Protein AF-A0A2E7HGV0-F1 (afdb_monomer)

Secondary structure (DSSP, 8-state):
--S--EEEE-TT-S-TTTHHHHHHT---TTEEEE-SSSSHHHHHHHHHHH---EEE-TT--SHHHHHHHHTS-SSEEE---PPPPP-PPPPPPP--

Radius of gyration: 17.97 Å; Cα contacts (8 Å, |Δi|>4): 127; chains: 1; bounding box: 31×27×67 Å

Mean predicted aligned error: 7.78 Å

pLDDT: mean 86.77, std 14.72, range [46.69, 98.06]

Foldseek 3Di:
DDPAADEDEQCAVAFLVCLLVVVVVDPDPRYAYENVHQALVSQVSSQVVNLGQYEYEPNPDDPVSVVVVVVDPTNYHYDDDDDPPDPDPDPPDDDD

Solvent-accessible surface area (backbone atoms only — not comparable to full-atom values): 5973 Å² total; per-residue (Å²): 130,81,95,61,77,41,80,47,73,43,84,24,71,37,50,69,83,51,40,59,61,60,59,69,70,56,95,54,95,41,60,36,38,27,26,51,24,66,39,61,70,45,39,49,52,43,25,69,76,64,66,42,53,34,29,43,39,90,56,57,84,47,72,68,51,50,51,54,58,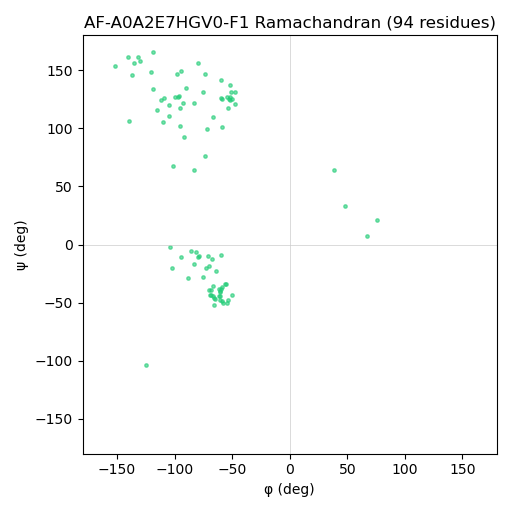73,69,48,99,60,59,64,47,75,60,84,78,79,76,74,75,75,78,67,77,74,78,76,79,75,88,125

Structure (mmCIF, N/CA/C/O backbone):
data_AF-A0A2E7HGV0-F1
#
_entry.id   AF-A0A2E7HGV0-F1
#
loop_
_atom_site.group_PDB
_atom_site.id
_atom_site.type_symbol
_atom_site.label_atom_id
_atom_site.label_alt_id
_atom_site.label_comp_id
_atom_site.label_asym_id
_atom_site.label_entity_id
_atom_site.label_seq_id
_atom_site.pdbx_PDB_ins_code
_atom_site.Cartn_x
_atom_site.Cartn_y
_atom_site.Cartn_z
_atom_site.occupancy
_atom_site.B_iso_or_equiv
_atom_site.auth_seq_id
_atom_site.auth_comp_id
_atom_site.auth_asym_id
_atom_site.auth_atom_id
_atom_site.pdbx_PDB_model_num
ATOM 1 N N . MET A 1 1 ? -15.004 -15.756 11.559 1.00 55.56 1 MET A N 1
ATOM 2 C CA . MET A 1 1 ? -14.253 -14.979 10.551 1.00 55.56 1 MET A CA 1
ATOM 3 C C . MET A 1 1 ? -15.259 -14.168 9.759 1.00 55.56 1 MET A C 1
ATOM 5 O O . MET A 1 1 ? -16.304 -14.732 9.445 1.00 55.56 1 MET A O 1
ATOM 9 N N . PRO A 1 2 ? -15.022 -12.876 9.500 1.00 62.88 2 PRO A N 1
ATOM 10 C CA . PRO A 1 2 ? -15.914 -12.104 8.646 1.00 62.88 2 PRO A CA 1
ATOM 11 C C . PRO A 1 2 ? -15.987 -12.730 7.245 1.00 62.88 2 PRO A C 1
ATOM 13 O O . PRO A 1 2 ? -14.994 -13.239 6.735 1.00 62.88 2 PRO A O 1
ATOM 16 N N . HIS A 1 3 ? -17.177 -12.718 6.642 1.00 80.38 3 HIS A N 1
ATOM 17 C CA . HIS A 1 3 ? -17.432 -13.380 5.357 1.00 80.38 3 HIS A CA 1
ATOM 18 C C . HIS A 1 3 ? -16.957 -12.573 4.136 1.00 80.38 3 HIS A C 1
ATOM 20 O O . HIS A 1 3 ? -16.919 -13.124 3.042 1.00 80.38 3 HIS A O 1
ATOM 26 N N . HIS A 1 4 ? -16.581 -11.299 4.313 1.00 89.31 4 HIS A N 1
ATOM 27 C CA . HIS A 1 4 ? -16.123 -10.404 3.244 1.00 89.31 4 HIS A CA 1
ATOM 28 C C . HIS A 1 4 ? -14.900 -9.592 3.693 1.00 89.31 4 HIS A C 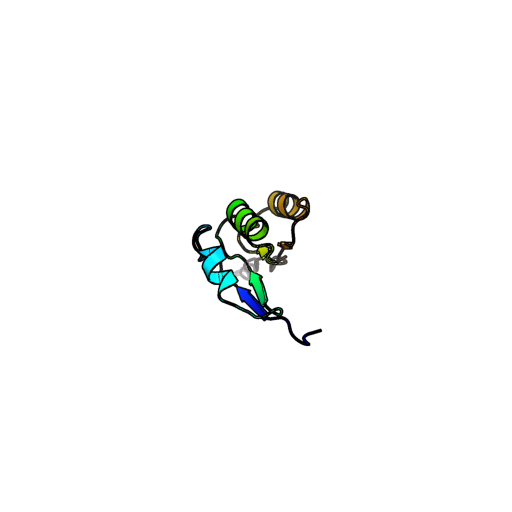1
ATOM 30 O O . HIS A 1 4 ? -14.827 -9.194 4.857 1.00 89.31 4 HIS A O 1
ATOM 36 N N . LEU A 1 5 ? -13.995 -9.317 2.750 1.00 91.44 5 LEU A N 1
ATOM 37 C CA . LEU A 1 5 ? -12.897 -8.354 2.875 1.00 91.44 5 LEU A CA 1
ATOM 38 C C . LEU A 1 5 ? -13.297 -7.030 2.214 1.00 91.44 5 LEU A C 1
ATOM 40 O O . LEU A 1 5 ? -14.027 -7.033 1.222 1.00 91.44 5 LEU A O 1
ATOM 44 N N . LEU A 1 6 ? -12.824 -5.913 2.764 1.00 93.44 6 LEU A N 1
ATOM 45 C CA . LEU A 1 6 ? -13.050 -4.567 2.241 1.00 93.44 6 LEU A CA 1
ATOM 46 C C . LEU A 1 6 ? -11.712 -3.978 1.796 1.00 93.44 6 LEU A C 1
ATOM 48 O O . LEU A 1 6 ? -10.829 -3.763 2.617 1.00 93.44 6 LEU A O 1
ATOM 52 N N . LEU A 1 7 ? -11.567 -3.721 0.502 1.00 95.06 7 LEU A N 1
ATOM 53 C CA . LEU A 1 7 ? -10.378 -3.092 -0.063 1.00 95.06 7 LEU A CA 1
ATOM 54 C C . LEU A 1 7 ? -10.580 -1.578 -0.131 1.00 95.06 7 LEU A C 1
ATOM 56 O O . LEU A 1 7 ? -11.530 -1.118 -0.768 1.00 95.06 7 LEU A O 1
ATOM 60 N N . LEU A 1 8 ? -9.700 -0.818 0.519 1.00 96.50 8 LEU A N 1
ATOM 61 C CA . LEU A 1 8 ? -9.645 0.639 0.411 1.00 96.50 8 LEU A CA 1
ATOM 62 C C . LEU A 1 8 ? -8.378 1.029 -0.353 1.00 96.50 8 LEU A C 1
ATOM 64 O O . LEU A 1 8 ? -7.279 0.965 0.195 1.00 96.50 8 LEU A O 1
ATOM 68 N N . ASP A 1 9 ? -8.558 1.436 -1.606 1.00 97.25 9 ASP A N 1
ATOM 69 C CA . ASP A 1 9 ? -7.488 1.880 -2.501 1.00 97.25 9 ASP A CA 1
ATOM 70 C C . ASP A 1 9 ? -7.345 3.410 -2.465 1.00 97.25 9 ASP A C 1
ATOM 72 O O . ASP A 1 9 ? -8.267 4.156 -2.812 1.00 97.25 9 ASP A O 1
ATOM 76 N N . PHE A 1 10 ? -6.177 3.875 -2.026 1.00 97.56 10 PHE A N 1
ATOM 77 C CA . PHE A 1 10 ? -5.843 5.292 -1.893 1.00 97.56 10 PHE A CA 1
ATOM 78 C C . PHE A 1 10 ? -5.116 5.862 -3.104 1.00 97.56 10 PHE A C 1
ATOM 80 O O . PHE A 1 10 ? -4.958 7.080 -3.193 1.00 97.56 10 PHE A O 1
ATOM 87 N N . ASN A 1 11 ? -4.662 5.024 -4.030 1.00 97.06 11 ASN A N 1
ATOM 88 C CA . ASN A 1 11 ? -3.883 5.431 -5.189 1.00 97.06 11 ASN A CA 1
ATOM 89 C C . ASN A 1 11 ? -2.697 6.382 -4.888 1.00 97.06 11 ASN A C 1
ATOM 91 O O . ASN A 1 11 ? -2.368 7.271 -5.680 1.00 97.06 11 ASN A O 1
ATOM 95 N N . GLY A 1 12 ? -2.073 6.229 -3.723 1.00 97.31 12 GLY A N 1
ATOM 96 C CA . GLY A 1 12 ? -0.959 7.042 -3.252 1.00 97.31 12 GLY A CA 1
ATOM 97 C C . GLY A 1 12 ? -1.331 8.442 -2.758 1.00 97.31 12 GLY A C 1
ATOM 98 O O . GLY A 1 12 ? -0.469 9.323 -2.735 1.00 97.31 12 GLY A O 1
ATOM 99 N N . ALA A 1 13 ? -2.595 8.674 -2.392 1.00 98.06 13 ALA A N 1
ATOM 100 C CA . ALA A 1 13 ? -3.108 9.992 -2.013 1.00 98.06 13 ALA A CA 1
ATOM 101 C C . ALA A 1 13 ? -2.634 10.506 -0.643 1.00 98.06 13 ALA A C 1
ATOM 103 O O . ALA A 1 13 ? -2.717 11.711 -0.392 1.00 98.06 13 ALA A O 1
ATOM 104 N N . LEU A 1 14 ? -2.166 9.636 0.255 1.00 97.94 14 LEU A N 1
ATOM 105 C CA . LEU A 1 14 ? -1.774 10.024 1.608 1.00 97.94 14 LEU A CA 1
ATOM 106 C C . LEU A 1 14 ? -0.279 10.322 1.707 1.00 97.94 14 LEU A C 1
ATOM 108 O O . LEU A 1 14 ? 0.569 9.706 1.055 1.00 97.94 14 LEU A O 1
ATOM 112 N N . SER A 1 15 ? 0.054 11.243 2.608 1.00 97.88 15 SER A N 1
ATOM 113 C CA . SER A 1 15 ? 1.415 11.380 3.110 1.00 97.88 15 SER A CA 1
ATOM 114 C C . SER A 1 15 ? 1.689 10.317 4.181 1.00 97.88 15 SER A C 1
ATOM 116 O O . SER A 1 15 ? 0.769 9.862 4.861 1.00 97.88 15 SER A O 1
ATOM 118 N N . VAL A 1 16 ? 2.962 9.975 4.397 1.00 97.38 16 VAL A N 1
ATOM 119 C CA . VAL A 1 16 ? 3.378 9.083 5.500 1.00 97.38 16 VAL A CA 1
ATOM 120 C C . VAL A 1 16 ? 2.911 9.611 6.859 1.00 97.38 16 VAL A C 1
ATOM 122 O O . VAL A 1 16 ? 2.558 8.839 7.742 1.00 97.38 16 VAL A O 1
ATOM 125 N N . LYS A 1 17 ? 2.870 10.938 7.022 1.00 97.44 17 LYS A N 1
ATOM 126 C CA . LYS A 1 17 ? 2.435 11.587 8.261 1.00 97.44 17 LYS A CA 1
ATOM 127 C C . LYS A 1 17 ? 0.939 11.391 8.522 1.00 97.44 17 LYS A C 1
ATOM 129 O O . LYS A 1 17 ? 0.541 11.206 9.669 1.00 97.44 17 LYS A O 1
ATOM 134 N N . ASP A 1 18 ? 0.121 11.457 7.477 1.00 97.94 18 ASP A N 1
ATOM 135 C CA . ASP A 1 18 ? -1.338 11.430 7.611 1.00 97.94 18 ASP A CA 1
ATOM 136 C C . ASP A 1 18 ? -1.890 9.999 7.599 1.00 97.94 18 ASP A C 1
ATOM 138 O O . ASP A 1 18 ? -2.908 9.726 8.240 1.00 97.94 18 ASP A O 1
ATOM 142 N N . ALA A 1 19 ? -1.202 9.072 6.924 1.00 97.44 19 ALA A N 1
ATOM 143 C CA . ALA A 1 19 ? -1.647 7.693 6.758 1.00 97.44 19 ALA A CA 1
ATOM 144 C C . ALA A 1 19 ? -1.982 6.975 8.082 1.00 97.44 19 ALA A C 1
ATOM 146 O O . ALA A 1 19 ? -3.090 6.446 8.167 1.00 97.44 19 ALA A O 1
ATOM 147 N N . PRO A 1 20 ? -1.156 7.012 9.150 1.00 96.12 20 PRO A N 1
ATOM 148 C CA . PRO A 1 20 ? -1.500 6.363 10.417 1.00 96.12 20 PRO A CA 1
ATOM 149 C C . PRO A 1 20 ? -2.803 6.881 11.035 1.00 96.12 20 PRO A C 1
ATOM 151 O O . PRO A 1 20 ? -3.580 6.104 11.586 1.00 96.12 20 PRO A O 1
ATOM 154 N N . THR A 1 21 ? -3.067 8.185 10.909 1.00 96.75 21 THR A N 1
ATOM 155 C CA . THR A 1 21 ? -4.293 8.799 11.440 1.00 96.75 21 THR A CA 1
ATOM 156 C C . THR A 1 21 ? -5.513 8.344 10.644 1.00 96.75 21 THR A C 1
ATOM 158 O O . THR A 1 21 ? -6.537 8.004 11.230 1.00 96.75 21 THR A O 1
ATOM 161 N N . VAL A 1 22 ? -5.405 8.310 9.312 1.00 96.75 22 VAL A N 1
ATOM 162 C CA . VAL A 1 22 ? -6.496 7.862 8.436 1.00 96.75 22 VAL A CA 1
ATOM 163 C C . VAL A 1 22 ? -6.782 6.381 8.656 1.00 96.75 22 VAL A C 1
ATOM 165 O O . VAL A 1 22 ? -7.922 6.031 8.942 1.00 96.75 22 VAL A O 1
ATOM 168 N N . LEU A 1 23 ? -5.764 5.521 8.593 1.00 95.31 23 LEU A N 1
ATOM 169 C CA . LEU A 1 23 ? -5.912 4.075 8.776 1.00 95.31 23 LEU A CA 1
ATOM 170 C C . LEU A 1 23 ? -6.477 3.739 10.164 1.00 95.31 23 LEU A C 1
ATOM 172 O O . LEU A 1 23 ? -7.418 2.958 10.273 1.00 95.31 23 LEU A O 1
ATOM 176 N N . GLY A 1 24 ? -5.964 4.384 11.218 1.00 94.50 24 GLY A N 1
ATOM 177 C CA . GLY A 1 24 ? -6.420 4.178 12.596 1.00 94.50 24 GLY A CA 1
ATOM 178 C C . GLY A 1 24 ? -7.810 4.739 12.909 1.00 94.50 24 GLY A C 1
ATOM 179 O O . GLY A 1 24 ? -8.349 4.454 13.975 1.00 94.50 24 GLY A O 1
ATOM 180 N N . SER A 1 25 ? -8.408 5.525 12.007 1.00 95.56 25 SER A N 1
ATOM 181 C CA . SER A 1 25 ? -9.772 6.043 12.182 1.00 95.56 25 SER A CA 1
ATOM 182 C C . SER A 1 25 ? -10.865 5.017 11.855 1.00 95.56 25 SER A C 1
ATOM 184 O O . SER A 1 25 ? -12.034 5.250 12.165 1.00 95.56 25 SER A O 1
ATOM 186 N N . PHE A 1 26 ? -10.495 3.876 11.265 1.00 94.38 26 PHE A N 1
ATOM 187 C CA . PHE A 1 26 ? -11.407 2.784 10.949 1.00 94.38 26 PHE A CA 1
ATOM 188 C C . PHE A 1 26 ? -11.225 1.631 11.939 1.00 94.38 26 PHE A C 1
ATOM 190 O O . PHE A 1 26 ? -10.164 1.018 12.003 1.00 94.38 26 PHE A O 1
ATOM 197 N N . ASP A 1 27 ? -12.293 1.290 12.659 1.00 91.31 27 ASP A N 1
ATOM 198 C CA . ASP A 1 27 ? -12.361 0.094 13.505 1.00 91.31 27 ASP A CA 1
ATOM 199 C C . ASP A 1 27 ? -13.149 -1.014 12.785 1.00 91.31 27 ASP A C 1
ATOM 201 O O . ASP A 1 27 ? -14.289 -1.335 13.125 1.00 91.31 27 ASP A O 1
ATOM 205 N N . ASP A 1 28 ? -12.577 -1.541 11.696 1.00 91.56 28 ASP A N 1
ATOM 206 C CA . ASP A 1 28 ? -13.152 -2.670 10.957 1.00 91.56 28 ASP A CA 1
ATOM 207 C C . ASP A 1 28 ? -12.064 -3.651 10.507 1.00 91.56 28 ASP A C 1
ATOM 209 O O . ASP A 1 28 ? -11.329 -3.423 9.547 1.00 91.56 28 ASP A O 1
ATOM 213 N N . SER A 1 29 ? -12.014 -4.802 11.183 1.00 89.31 29 SER A N 1
ATOM 214 C CA . SER A 1 29 ? -11.067 -5.896 10.909 1.00 89.31 29 SER A CA 1
ATOM 215 C C . SER A 1 29 ? -11.135 -6.494 9.494 1.00 89.31 29 SER A C 1
ATOM 217 O O . SER A 1 29 ? -10.298 -7.322 9.142 1.00 89.31 29 SER A O 1
ATOM 219 N N . ARG A 1 30 ? -12.138 -6.129 8.686 1.00 91.56 30 ARG A N 1
ATOM 220 C CA . ARG A 1 30 ? -12.262 -6.564 7.287 1.00 91.56 30 ARG A CA 1
ATOM 221 C C . ARG A 1 30 ? -11.433 -5.724 6.327 1.00 91.56 30 ARG A C 1
ATOM 223 O O . ARG A 1 30 ? -11.287 -6.140 5.177 1.00 91.56 30 ARG A O 1
ATOM 230 N N . ILE A 1 31 ? -10.983 -4.543 6.749 1.00 93.00 31 ILE A N 1
ATOM 231 C CA . ILE A 1 31 ? -10.310 -3.594 5.868 1.00 93.00 31 ILE A CA 1
ATOM 232 C C . ILE A 1 31 ? -8.877 -4.044 5.582 1.00 93.00 31 ILE A C 1
ATOM 234 O O . ILE A 1 31 ? -8.105 -4.357 6.488 1.00 93.00 31 ILE A O 1
ATOM 238 N N . ILE A 1 32 ? -8.531 -4.026 4.300 1.00 93.44 32 ILE A N 1
ATOM 239 C CA . ILE A 1 32 ? -7.168 -4.104 3.780 1.00 93.44 32 ILE A CA 1
ATOM 240 C C . ILE A 1 32 ? -6.887 -2.845 2.957 1.00 93.44 32 ILE A C 1
ATOM 242 O O . ILE A 1 32 ? -7.797 -2.267 2.353 1.00 93.44 32 ILE A O 1
ATOM 246 N N . TRP A 1 33 ? -5.633 -2.412 2.958 1.00 96.69 33 TRP A N 1
ATOM 247 C CA . TRP A 1 33 ? -5.248 -1.084 2.490 1.00 96.69 33 TRP A CA 1
ATOM 248 C C . TRP A 1 33 ? -4.438 -1.206 1.216 1.00 96.69 33 TRP A C 1
ATOM 250 O O . TRP A 1 33 ? -3.420 -1.881 1.229 1.00 96.69 33 TRP A O 1
ATOM 260 N N . GLU A 1 34 ? -4.840 -0.550 0.137 1.00 97.56 34 GLU A N 1
ATOM 261 C CA . GLU A 1 34 ? -4.056 -0.514 -1.094 1.00 97.56 34 GLU A CA 1
ATOM 262 C C . GLU A 1 34 ? -3.467 0.872 -1.311 1.00 97.56 34 GLU A C 1
ATOM 264 O O . GLU A 1 34 ? -4.152 1.893 -1.230 1.00 97.56 34 GLU A O 1
ATOM 269 N N . GLU A 1 35 ? -2.150 0.866 -1.495 1.00 97.00 35 GLU A N 1
ATOM 270 C CA . GLU A 1 35 ? -1.300 2.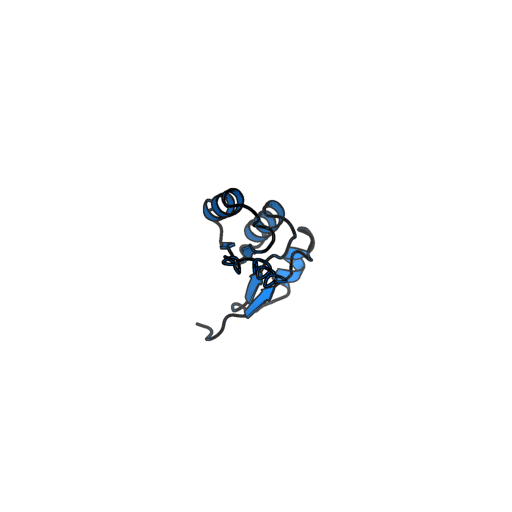003 -1.803 1.00 97.00 35 GLU A CA 1
ATOM 271 C C . GLU A 1 35 ? -1.678 3.317 -1.084 1.00 97.00 35 GLU A C 1
ATOM 273 O O . GLU A 1 35 ? -2.025 4.303 -1.738 1.00 97.00 35 GLU A O 1
ATOM 278 N N . PRO A 1 36 ? -1.601 3.389 0.265 1.00 97.81 36 PRO A N 1
ATOM 279 C CA . PRO A 1 36 ? -1.779 4.645 0.997 1.00 97.81 36 PRO A CA 1
ATOM 280 C C . PRO A 1 36 ? -0.920 5.792 0.447 1.00 97.81 36 PRO A C 1
ATOM 282 O O . PRO A 1 36 ? -1.404 6.911 0.284 1.00 97.81 36 PRO A O 1
ATOM 285 N N . CYS A 1 37 ? 0.349 5.513 0.137 1.00 98.06 37 CYS A N 1
ATOM 286 C CA . CYS A 1 37 ? 1.352 6.488 -0.284 1.00 98.06 37 CYS A CA 1
ATOM 287 C C . CYS A 1 37 ? 1.887 6.216 -1.698 1.00 98.06 37 CYS A C 1
ATOM 289 O O . CYS A 1 37 ? 1.719 5.142 -2.255 1.00 98.06 37 CYS A O 1
ATOM 291 N N . ASN A 1 38 ? 2.573 7.188 -2.297 1.00 96.88 38 ASN A N 1
ATOM 292 C CA . ASN A 1 38 ? 2.939 7.142 -3.720 1.00 96.88 38 ASN A CA 1
ATOM 293 C C . ASN A 1 38 ? 4.253 6.402 -4.059 1.00 96.88 38 ASN A C 1
ATOM 295 O O . ASN A 1 38 ? 4.599 6.274 -5.236 1.00 96.88 38 ASN A O 1
ATOM 299 N N . THR A 1 39 ? 5.030 5.955 -3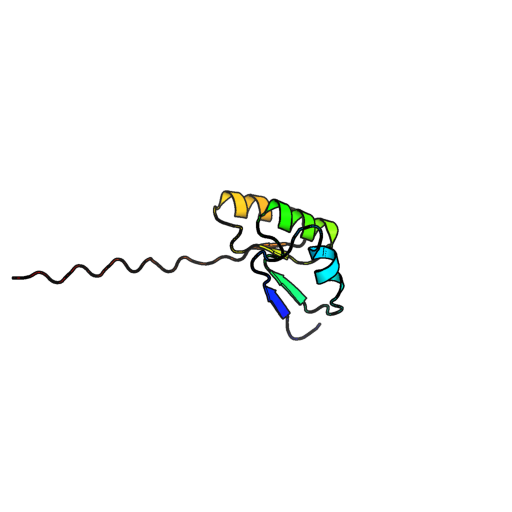.067 1.00 96.44 39 THR A N 1
ATOM 300 C CA . THR A 1 39 ? 6.300 5.247 -3.293 1.00 96.44 39 THR A CA 1
ATOM 301 C C . THR A 1 39 ? 6.436 4.024 -2.396 1.00 96.44 39 THR A C 1
ATOM 303 O O . THR A 1 39 ? 5.862 3.964 -1.310 1.00 96.44 39 THR A O 1
ATOM 306 N N . VAL A 1 40 ? 7.251 3.059 -2.833 1.00 95.62 40 VAL A N 1
ATOM 307 C CA . VAL A 1 40 ? 7.550 1.846 -2.058 1.00 95.62 40 VAL A CA 1
ATOM 308 C C . VAL A 1 40 ? 8.086 2.174 -0.654 1.00 95.62 40 VAL A C 1
ATOM 310 O O . VAL A 1 40 ? 7.503 1.668 0.299 1.00 95.62 40 VAL A O 1
ATOM 313 N N . PRO A 1 41 ? 9.106 3.041 -0.460 1.00 95.62 41 PRO A N 1
ATOM 314 C CA . PRO A 1 41 ? 9.599 3.350 0.885 1.00 95.62 41 PRO A CA 1
ATOM 315 C C . PRO A 1 41 ? 8.531 3.946 1.806 1.00 95.62 41 PRO A C 1
ATOM 317 O O . PRO A 1 41 ? 8.468 3.583 2.973 1.00 95.62 41 PRO A O 1
ATOM 320 N N . MET A 1 42 ? 7.659 4.810 1.277 1.00 97.00 42 MET A N 1
ATOM 321 C CA . MET A 1 42 ? 6.590 5.423 2.068 1.00 97.00 42 MET A CA 1
ATOM 322 C C . MET A 1 42 ? 5.530 4.401 2.492 1.00 97.00 42 MET A C 1
ATOM 324 O O . MET A 1 42 ? 5.110 4.401 3.643 1.00 97.00 42 MET A O 1
ATOM 328 N N . ASN A 1 43 ? 5.114 3.507 1.590 1.00 96.62 43 ASN A N 1
ATOM 329 C CA . ASN A 1 43 ? 4.169 2.442 1.939 1.00 96.62 43 ASN A CA 1
ATOM 330 C C . ASN A 1 43 ? 4.775 1.430 2.920 1.00 96.62 43 ASN A C 1
ATOM 332 O O . ASN A 1 43 ? 4.068 0.955 3.804 1.00 96.62 43 ASN A O 1
ATOM 336 N N . LEU A 1 44 ? 6.075 1.132 2.800 1.00 95.00 44 LEU A N 1
ATOM 337 C CA . LEU A 1 44 ? 6.795 0.309 3.776 1.00 95.00 44 LEU A CA 1
ATOM 338 C C . LEU A 1 44 ? 6.770 0.963 5.16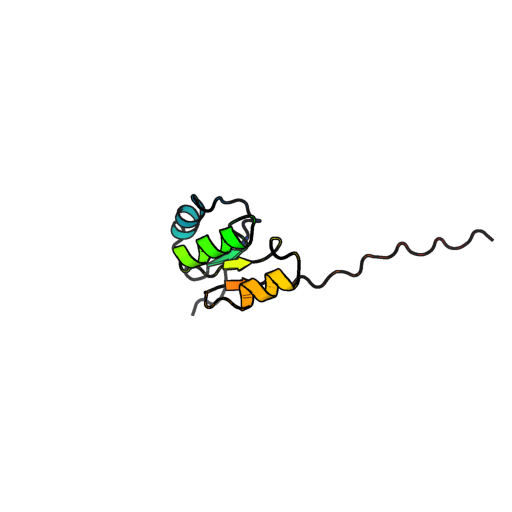1 1.00 95.00 44 LEU A C 1
ATOM 340 O O . LEU A 1 44 ? 6.412 0.304 6.128 1.00 95.00 44 LEU A O 1
ATOM 344 N N . GLU A 1 45 ? 7.072 2.260 5.249 1.00 95.19 45 GLU A N 1
ATOM 345 C CA . GLU A 1 45 ? 7.047 3.000 6.516 1.00 95.19 45 GLU A CA 1
ATOM 346 C C . GLU A 1 45 ? 5.648 2.998 7.156 1.00 95.19 45 GLU A C 1
ATOM 348 O O . GLU A 1 45 ? 5.508 2.807 8.366 1.00 95.19 45 GLU A O 1
ATOM 353 N N . VAL A 1 46 ? 4.590 3.140 6.352 1.00 95.25 46 VAL A N 1
ATOM 354 C CA . VAL A 1 46 ? 3.205 3.034 6.836 1.00 95.25 46 VAL A CA 1
ATOM 355 C C . VAL A 1 46 ? 2.894 1.620 7.330 1.00 95.25 46 VAL A C 1
ATOM 357 O O . VAL A 1 46 ? 2.359 1.472 8.428 1.00 95.25 46 VAL A O 1
ATOM 360 N N . ALA A 1 47 ? 3.242 0.579 6.571 1.00 94.12 47 ALA A N 1
ATOM 361 C CA . ALA A 1 47 ? 3.001 -0.810 6.964 1.00 94.12 47 ALA A CA 1
ATOM 362 C C . ALA A 1 47 ? 3.743 -1.177 8.262 1.00 94.12 47 ALA A C 1
ATOM 364 O O . ALA A 1 47 ? 3.154 -1.762 9.169 1.00 94.12 47 ALA A O 1
ATOM 365 N N . GLU A 1 48 ? 5.012 -0.780 8.382 1.00 93.06 48 GLU A N 1
ATOM 366 C CA . GLU A 1 48 ? 5.851 -1.033 9.559 1.00 93.06 48 GLU A CA 1
ATOM 367 C C . GLU A 1 48 ? 5.338 -0.280 10.798 1.00 93.06 48 GLU A C 1
ATOM 369 O O . GLU A 1 48 ? 5.246 -0.861 11.878 1.00 93.06 48 GLU A O 1
ATOM 374 N N . SER A 1 49 ? 4.968 0.997 10.656 1.00 92.88 49 SER A N 1
ATOM 375 C CA . SER A 1 49 ? 4.533 1.827 11.792 1.00 92.88 49 SER A CA 1
ATOM 376 C C . SER A 1 49 ? 3.118 1.520 12.288 1.00 92.88 49 SER A C 1
ATOM 378 O O . SER A 1 49 ? 2.828 1.730 13.466 1.00 92.88 49 SER A O 1
ATOM 380 N N . THR A 1 50 ? 2.236 1.029 11.414 1.00 91.81 50 THR A N 1
ATOM 381 C CA . THR A 1 50 ? 0.828 0.751 11.752 1.00 91.81 50 THR A CA 1
ATOM 382 C C . THR A 1 50 ? 0.536 -0.730 11.985 1.00 91.81 50 THR A C 1
ATOM 384 O O . THR A 1 50 ? -0.481 -1.059 12.592 1.00 91.81 50 THR A O 1
ATOM 387 N N . GLY A 1 51 ? 1.386 -1.636 11.486 1.00 90.56 51 GLY A N 1
ATOM 388 C CA . GLY A 1 51 ? 1.113 -3.077 11.444 1.00 90.56 51 GLY A CA 1
ATOM 389 C C . GLY A 1 51 ? -0.027 -3.470 10.492 1.00 90.56 51 GLY A C 1
ATOM 390 O O . GLY A 1 51 ? -0.453 -4.629 10.480 1.00 90.56 51 GLY A O 1
ATOM 391 N N . ALA A 1 52 ? -0.547 -2.518 9.711 1.00 90.19 52 ALA A N 1
ATOM 392 C CA . ALA A 1 52 ? -1.682 -2.729 8.829 1.00 90.19 52 ALA A CA 1
ATOM 393 C C . ALA A 1 52 ? -1.298 -3.569 7.594 1.00 90.19 52 ALA A C 1
ATOM 395 O O . ALA A 1 52 ? -0.184 -3.433 7.088 1.00 90.19 52 ALA A O 1
ATOM 396 N N . PRO A 1 53 ? -2.217 -4.404 7.068 1.00 91.06 53 PRO A N 1
ATOM 397 C CA . PRO A 1 53 ? -1.992 -5.150 5.833 1.00 91.06 53 PRO A CA 1
ATOM 398 C C . PRO A 1 53 ? -2.031 -4.203 4.624 1.00 91.06 53 PRO A C 1
ATOM 400 O O . PRO A 1 53 ? -3.115 -3.829 4.165 1.00 91.06 53 PRO A O 1
ATOM 403 N N . VAL A 1 54 ? -0.856 -3.805 4.124 1.00 94.56 54 VAL A N 1
ATOM 404 C CA . VAL A 1 54 ? -0.718 -2.883 2.981 1.00 94.56 54 VAL A CA 1
ATOM 405 C C . VAL A 1 54 ? -0.432 -3.645 1.685 1.00 94.56 54 VAL A C 1
ATOM 407 O O . VAL A 1 54 ? 0.513 -4.428 1.590 1.00 94.56 54 VAL A O 1
ATOM 410 N N . ILE A 1 55 ? -1.232 -3.379 0.660 1.00 96.69 55 ILE A N 1
ATOM 411 C CA . ILE A 1 55 ? -1.082 -3.857 -0.711 1.00 96.69 55 ILE A CA 1
ATOM 412 C C . ILE A 1 55 ? -0.362 -2.779 -1.524 1.00 96.69 55 ILE A C 1
ATOM 414 O O . ILE A 1 55 ? -0.766 -1.619 -1.534 1.00 96.69 55 ILE A O 1
ATOM 418 N N . PHE A 1 56 ? 0.712 -3.165 -2.201 1.00 96.25 56 PHE A N 1
ATOM 419 C CA . PHE A 1 56 ? 1.515 -2.307 -3.068 1.00 96.25 56 PHE A CA 1
ATOM 420 C C . PHE A 1 56 ? 1.063 -2.491 -4.520 1.00 96.25 56 PHE A C 1
ATOM 422 O O . PHE A 1 56 ? 1.052 -3.627 -4.997 1.00 96.25 56 PHE A O 1
ATOM 429 N N . ASP A 1 57 ? 0.730 -1.406 -5.223 1.00 95.12 57 ASP A N 1
ATOM 430 C CA . ASP A 1 57 ? 0.192 -1.455 -6.585 1.00 95.12 57 ASP A CA 1
ATOM 431 C C . ASP A 1 57 ? 1.016 -0.613 -7.572 1.00 95.12 57 ASP A C 1
ATOM 433 O O . ASP A 1 57 ? 2.100 -1.034 -7.991 1.00 95.12 57 ASP A O 1
ATOM 437 N N . GLN A 1 58 ? 0.550 0.571 -7.976 1.00 91.75 58 GLN A N 1
ATOM 438 C CA . GLN A 1 58 ? 1.173 1.356 -9.038 1.00 91.75 58 GLN A CA 1
ATOM 439 C C . GLN A 1 58 ? 2.561 1.908 -8.681 1.00 91.75 58 GLN A C 1
ATOM 441 O O . GLN A 1 58 ? 3.302 2.347 -9.575 1.00 91.75 58 GLN A O 1
ATOM 446 N N . CYS A 1 59 ? 2.957 1.858 -7.409 1.00 93.44 59 CYS A N 1
ATOM 447 C CA . CYS A 1 59 ? 4.326 2.122 -6.986 1.00 93.44 59 CYS A CA 1
ATOM 448 C C . CYS A 1 59 ? 5.318 1.017 -7.417 1.00 93.44 59 CYS A C 1
ATOM 450 O O . CYS A 1 59 ? 6.520 1.290 -7.505 1.00 93.44 59 CYS A O 1
ATOM 452 N N . LEU A 1 60 ? 4.852 -0.190 -7.774 1.00 93.81 60 LEU A N 1
ATOM 453 C CA . LEU A 1 60 ? 5.672 -1.316 -8.239 1.00 93.81 60 LEU A CA 1
ATOM 454 C C . LEU A 1 60 ? 5.817 -1.341 -9.767 1.00 93.81 60 LEU A C 1
ATOM 456 O O . LEU A 1 60 ? 5.031 -1.942 -10.500 1.00 93.81 60 LEU A O 1
ATOM 460 N N . LYS A 1 61 ? 6.885 -0.707 -10.262 1.00 89.44 61 LYS A N 1
ATOM 461 C CA . LYS A 1 61 ? 7.132 -0.515 -11.708 1.00 89.44 61 LYS A CA 1
ATOM 462 C C . LYS A 1 61 ? 8.203 -1.427 -12.310 1.00 89.44 61 LYS A C 1
ATOM 464 O O . LYS A 1 61 ? 8.460 -1.356 -13.510 1.00 89.44 61 LYS A O 1
ATOM 469 N N . SER A 1 62 ? 8.849 -2.261 -11.504 1.00 90.38 62 SER A N 1
ATOM 470 C CA . SER A 1 62 ? 9.901 -3.178 -11.949 1.00 90.38 62 SER A CA 1
ATOM 471 C C . SER A 1 62 ? 9.951 -4.415 -11.064 1.00 90.38 62 SER A C 1
ATOM 473 O O . SER A 1 62 ? 9.600 -4.346 -9.887 1.00 90.38 62 SER A O 1
ATOM 475 N N . LEU A 1 63 ? 10.431 -5.535 -11.615 1.00 89.75 63 LEU A N 1
ATOM 476 C CA . LEU A 1 63 ? 10.612 -6.787 -10.870 1.00 89.75 63 LEU A CA 1
ATOM 477 C C . LEU A 1 63 ? 11.481 -6.610 -9.617 1.00 89.75 63 LEU A C 1
ATOM 479 O O . LEU A 1 63 ? 11.193 -7.231 -8.600 1.00 89.75 63 LEU A O 1
ATOM 483 N N . ASP A 1 64 ? 12.482 -5.728 -9.661 1.00 91.75 64 ASP A N 1
ATOM 484 C CA . ASP A 1 64 ? 13.340 -5.435 -8.507 1.00 91.75 64 ASP A CA 1
ATOM 485 C C . ASP A 1 64 ? 12.548 -4.855 -7.330 1.00 91.75 64 ASP A C 1
ATOM 487 O O . ASP A 1 64 ? 12.796 -5.218 -6.183 1.00 91.75 64 ASP A O 1
ATOM 491 N N . LEU A 1 65 ? 11.555 -3.997 -7.598 1.00 91.75 65 LEU A N 1
ATOM 492 C CA . LEU A 1 65 ? 10.690 -3.441 -6.554 1.00 91.75 65 LEU A CA 1
ATOM 493 C C . LEU A 1 65 ? 9.748 -4.505 -5.979 1.00 91.75 65 LEU A C 1
ATOM 495 O O . LEU A 1 65 ? 9.564 -4.555 -4.765 1.00 91.75 65 LEU A O 1
ATOM 499 N N . TYR A 1 66 ? 9.204 -5.393 -6.821 1.00 92.56 66 TYR A N 1
ATOM 500 C CA . TYR A 1 66 ? 8.439 -6.550 -6.338 1.00 92.56 66 TYR A CA 1
ATOM 501 C C . TYR A 1 66 ? 9.304 -7.432 -5.431 1.00 92.56 66 TYR A C 1
ATOM 503 O O . TYR A 1 66 ? 8.894 -7.760 -4.322 1.00 92.56 66 TYR A O 1
ATOM 511 N N . ALA A 1 67 ? 10.519 -7.778 -5.867 1.00 91.44 67 ALA A N 1
ATOM 512 C CA . ALA A 1 67 ? 11.448 -8.586 -5.083 1.00 91.44 67 ALA A CA 1
ATOM 513 C C . ALA A 1 67 ? 11.822 -7.904 -3.760 1.00 91.44 67 ALA A C 1
ATOM 515 O O . ALA A 1 67 ? 11.857 -8.562 -2.721 1.00 91.44 67 ALA A O 1
ATOM 516 N N . GLN A 1 68 ? 12.040 -6.584 -3.777 1.00 90.19 68 GLN A N 1
ATOM 517 C CA . GLN A 1 68 ? 12.315 -5.802 -2.577 1.00 90.19 68 GLN A CA 1
ATOM 518 C C . GLN A 1 68 ? 11.181 -5.930 -1.555 1.00 90.19 68 GLN A C 1
ATOM 520 O O . GLN A 1 68 ? 11.463 -6.246 -0.402 1.00 90.19 68 GLN A O 1
ATOM 525 N N . VAL A 1 69 ? 9.923 -5.724 -1.960 1.00 91.50 69 VAL A N 1
ATOM 526 C CA . VAL A 1 69 ? 8.763 -5.834 -1.056 1.00 91.50 69 VAL A CA 1
ATOM 527 C C . VAL A 1 69 ? 8.572 -7.272 -0.576 1.00 91.50 69 VAL A C 1
ATOM 529 O O . VAL A 1 69 ? 8.453 -7.494 0.624 1.00 91.50 69 VAL A O 1
ATOM 532 N N . CYS A 1 70 ? 8.644 -8.259 -1.472 1.00 90.44 70 CYS A N 1
ATOM 533 C CA . CYS A 1 70 ? 8.503 -9.675 -1.115 1.00 90.44 70 CYS A CA 1
ATOM 534 C C . CYS A 1 70 ? 9.610 -10.190 -0.182 1.00 90.44 70 CYS A C 1
ATOM 536 O O . CYS A 1 70 ? 9.418 -11.196 0.493 1.00 90.44 70 CYS A O 1
ATOM 538 N N . SER A 1 71 ? 10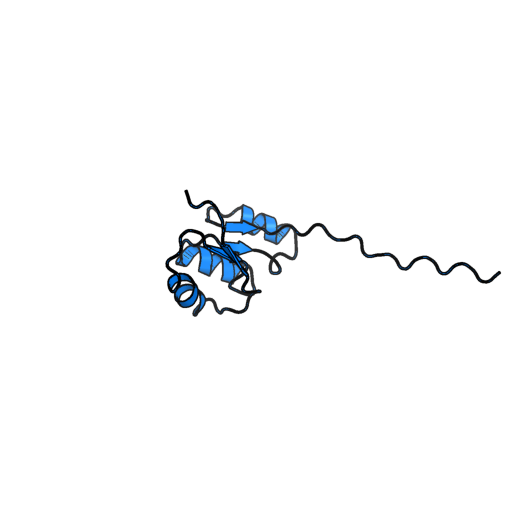.777 -9.538 -0.154 1.00 90.69 71 SER A N 1
ATOM 539 C CA . SER A 1 71 ? 11.885 -9.918 0.733 1.00 90.69 71 SER A CA 1
ATOM 540 C C . SER A 1 71 ? 11.739 -9.395 2.168 1.00 90.69 71 SER A C 1
ATOM 542 O O . SER A 1 71 ? 12.565 -9.718 3.022 1.00 90.69 71 SER A O 1
ATOM 544 N N . ARG A 1 72 ? 10.724 -8.566 2.443 1.00 85.44 72 ARG A N 1
ATOM 545 C CA . ARG A 1 72 ? 10.474 -7.989 3.766 1.00 85.44 72 ARG A CA 1
ATOM 546 C C . ARG A 1 72 ? 9.564 -8.896 4.592 1.00 85.44 72 ARG A C 1
ATOM 548 O O . ARG A 1 72 ? 8.529 -9.340 4.114 1.00 85.44 72 ARG A O 1
ATOM 555 N N . ASP A 1 73 ? 9.928 -9.102 5.855 1.00 83.56 73 ASP A N 1
ATOM 556 C CA . ASP A 1 73 ? 9.096 -9.793 6.849 1.00 83.56 73 ASP A CA 1
ATOM 557 C C . ASP A 1 73 ? 8.083 -8.816 7.468 1.00 83.56 73 ASP A C 1
ATOM 559 O O . ASP A 1 73 ? 8.178 -8.426 8.630 1.00 83.56 73 ASP A O 1
ATOM 563 N N . ILE A 1 74 ? 7.171 -8.316 6.633 1.00 83.38 74 ILE A N 1
ATOM 564 C CA . ILE A 1 74 ? 6.117 -7.378 7.031 1.00 83.38 74 ILE A CA 1
ATOM 565 C C . ILE A 1 74 ? 4.764 -7.869 6.521 1.00 83.38 74 ILE A C 1
ATOM 567 O O . ILE A 1 74 ? 4.681 -8.617 5.546 1.00 83.38 74 ILE A O 1
ATOM 571 N N . ASN A 1 75 ? 3.687 -7.405 7.154 1.00 79.81 75 ASN A N 1
ATOM 572 C CA . ASN A 1 75 ? 2.322 -7.692 6.724 1.00 79.81 75 ASN A CA 1
ATOM 573 C C . ASN A 1 75 ? 1.974 -6.883 5.460 1.00 79.81 75 ASN A C 1
ATOM 575 O O . ASN A 1 75 ? 1.305 -5.854 5.525 1.00 79.81 75 ASN A O 1
ATOM 579 N N . ALA A 1 76 ? 2.490 -7.319 4.312 1.00 83.94 76 ALA A N 1
ATOM 580 C CA . ALA A 1 76 ? 2.304 -6.661 3.028 1.00 83.94 76 ALA A CA 1
ATOM 581 C C . ALA A 1 76 ? 1.894 -7.645 1.930 1.00 83.94 76 ALA A C 1
ATOM 583 O O . ALA A 1 76 ? 2.064 -8.860 2.031 1.00 83.94 76 ALA A O 1
ATOM 584 N N . SER A 1 77 ? 1.338 -7.112 0.850 1.00 90.94 77 SER A N 1
ATOM 585 C CA . SER A 1 77 ? 0.995 -7.860 -0.360 1.00 90.94 77 SER A CA 1
ATOM 586 C C . SER A 1 77 ? 1.323 -7.034 -1.600 1.00 90.94 77 SER A C 1
ATOM 588 O O . SER A 1 77 ? 1.478 -5.819 -1.523 1.00 90.94 77 SER A O 1
ATOM 590 N N . VAL A 1 78 ? 1.440 -7.685 -2.756 1.00 94.00 78 VAL A N 1
ATOM 591 C CA . VAL A 1 78 ? 1.740 -7.024 -4.035 1.00 94.00 78 VAL A CA 1
ATOM 592 C C . VAL A 1 78 ? 0.599 -7.254 -5.023 1.00 94.00 78 VAL A C 1
ATOM 594 O O . VAL A 1 78 ? 0.124 -8.380 -5.176 1.00 94.00 78 VAL A O 1
ATOM 597 N N . CYS A 1 79 ? 0.157 -6.198 -5.700 1.00 93.62 79 CYS A N 1
ATOM 598 C CA . CYS A 1 79 ? -0.809 -6.277 -6.788 1.00 93.62 79 CYS A CA 1
ATOM 599 C C . CYS A 1 79 ? -0.073 -6.640 -8.082 1.00 93.62 79 CYS A C 1
ATOM 601 O O . CYS A 1 79 ? 0.852 -5.947 -8.495 1.00 93.62 79 CYS A O 1
ATOM 603 N N . ILE A 1 80 ? -0.456 -7.744 -8.730 1.00 88.94 80 ILE A N 1
ATOM 604 C CA . ILE A 1 80 ? 0.123 -8.162 -10.014 1.00 88.94 80 ILE A CA 1
ATOM 605 C C . ILE A 1 80 ? -0.887 -7.863 -11.113 1.00 88.94 80 ILE A C 1
ATOM 607 O O . ILE A 1 80 ? -1.907 -8.540 -11.243 1.00 88.94 80 ILE A O 1
ATOM 611 N N . LYS A 1 81 ? -0.569 -6.877 -11.949 1.00 83.56 81 LYS A N 1
ATOM 612 C CA . LYS A 1 81 ? -1.343 -6.557 -13.149 1.00 83.56 81 LYS A CA 1
ATOM 613 C C . LYS A 1 81 ? -0.700 -7.255 -14.350 1.00 83.56 81 LYS A C 1
ATOM 615 O O . LYS A 1 81 ? 0.326 -6.772 -14.834 1.00 83.56 81 LYS A O 1
ATOM 620 N N . PRO A 1 82 ? -1.249 -8.382 -14.851 1.00 78.44 82 PRO A N 1
ATOM 621 C CA . PRO A 1 82 ? -0.775 -8.939 -16.108 1.00 78.44 82 PRO A CA 1
ATOM 622 C C . PRO A 1 82 ? -0.990 -7.874 -17.182 1.00 78.44 82 PRO A C 1
ATOM 624 O O . PRO A 1 82 ? -2.086 -7.325 -17.318 1.00 78.44 82 PRO A O 1
ATOM 627 N N . THR A 1 83 ? 0.064 -7.530 -17.916 1.00 72.31 83 THR A N 1
ATOM 628 C CA . THR A 1 83 ? -0.049 -6.586 -19.022 1.00 72.31 83 THR A CA 1
ATOM 629 C C . THR A 1 83 ? -1.152 -7.062 -19.960 1.00 72.31 83 THR A C 1
ATOM 631 O O . THR A 1 83 ? -1.123 -8.183 -20.466 1.00 72.31 83 THR A O 1
ATOM 634 N N . SER A 1 84 ? -2.132 -6.195 -20.229 1.00 54.50 84 SER A N 1
ATOM 635 C CA . SER A 1 84 ? -2.882 -6.343 -21.472 1.00 54.50 84 SER A CA 1
ATOM 636 C C . SER A 1 84 ? -1.846 -6.230 -22.587 1.00 54.50 84 SER A C 1
ATOM 638 O O . SER A 1 84 ? -1.098 -5.244 -22.573 1.00 54.50 84 SER A O 1
ATOM 640 N N . PRO A 1 85 ? -1.730 -7.198 -23.518 1.00 50.59 85 PRO A N 1
ATOM 641 C CA . PRO A 1 85 ? -0.889 -6.988 -24.681 1.00 50.59 85 PRO A CA 1
ATOM 642 C C . PRO A 1 85 ? -1.336 -5.662 -25.285 1.00 50.59 85 PRO A C 1
ATOM 644 O O . PRO A 1 85 ? -2.534 -5.456 -25.517 1.00 50.59 85 PRO A O 1
ATOM 647 N N . SER A 1 86 ? -0.394 -4.731 -25.451 1.00 53.59 86 SER A N 1
ATOM 648 C CA . SER A 1 86 ? -0.655 -3.540 -26.242 1.00 53.59 86 SER A CA 1
ATOM 649 C C . SER A 1 86 ? -1.294 -4.049 -27.527 1.00 53.59 86 SER A C 1
ATOM 651 O O . SER A 1 86 ? -0.746 -4.930 -28.190 1.00 53.59 86 SER A O 1
ATOM 653 N N . ARG A 1 87 ? -2.516 -3.602 -27.837 1.00 50.72 87 ARG A N 1
ATOM 654 C CA . ARG A 1 87 ? -3.058 -3.855 -29.167 1.00 50.72 87 ARG A CA 1
ATOM 655 C C . ARG A 1 87 ? -2.064 -3.199 -30.110 1.00 50.72 87 ARG A C 1
ATOM 657 O O . ARG A 1 87 ? -2.059 -1.976 -30.237 1.00 50.72 87 ARG A O 1
ATOM 664 N N . SER A 1 88 ? -1.196 -3.994 -30.726 1.00 53.56 88 SER A N 1
ATOM 665 C CA . SER A 1 88 ? -0.467 -3.581 -31.911 1.00 53.56 88 SER A CA 1
ATOM 666 C C . SER A 1 88 ? -1.520 -2.970 -32.836 1.00 53.56 88 SER A C 1
ATOM 668 O O . SER A 1 88 ? -2.590 -3.576 -32.993 1.00 53.56 88 SER A O 1
ATOM 670 N N . PRO A 1 89 ? -1.300 -1.776 -33.411 1.00 55.94 89 PRO A N 1
ATOM 671 C CA . PRO A 1 89 ? -2.199 -1.291 -34.441 1.00 55.94 89 PRO A CA 1
ATOM 672 C C . PRO A 1 89 ? -2.313 -2.401 -35.488 1.00 55.94 89 PRO A C 1
ATOM 674 O O . PRO A 1 89 ? -1.289 -2.917 -35.942 1.00 55.94 89 PRO A O 1
ATOM 677 N N . LEU A 1 90 ? -3.539 -2.817 -35.820 1.00 58.25 90 LEU A N 1
ATOM 678 C CA . LEU A 1 90 ? -3.752 -3.740 -36.932 1.00 58.25 90 LEU A CA 1
ATOM 679 C C . LEU A 1 90 ? -3.019 -3.155 -38.151 1.00 58.25 90 LEU A C 1
ATOM 681 O O . LEU A 1 90 ? -3.169 -1.951 -38.403 1.00 58.25 90 LEU A O 1
ATOM 685 N N . PRO A 1 91 ? -2.209 -3.942 -38.883 1.00 56.16 91 PRO A N 1
ATOM 686 C CA . PRO A 1 91 ? -1.586 -3.448 -40.099 1.00 56.16 91 PRO A CA 1
ATOM 687 C C . PRO A 1 91 ? -2.697 -2.908 -41.001 1.00 56.16 91 PRO A C 1
ATOM 689 O O . PRO A 1 91 ? -3.700 -3.588 -41.228 1.00 56.16 91 PRO A O 1
ATOM 692 N N . ARG A 1 92 ? -2.555 -1.655 -41.458 1.00 57.03 92 ARG A N 1
ATOM 693 C CA . ARG A 1 92 ? -3.481 -1.080 -42.438 1.00 57.03 92 ARG A CA 1
ATOM 694 C C . ARG A 1 92 ? -3.516 -2.042 -43.620 1.00 57.03 92 ARG A C 1
ATOM 696 O O . ARG A 1 92 ? -2.474 -2.286 -44.227 1.00 57.03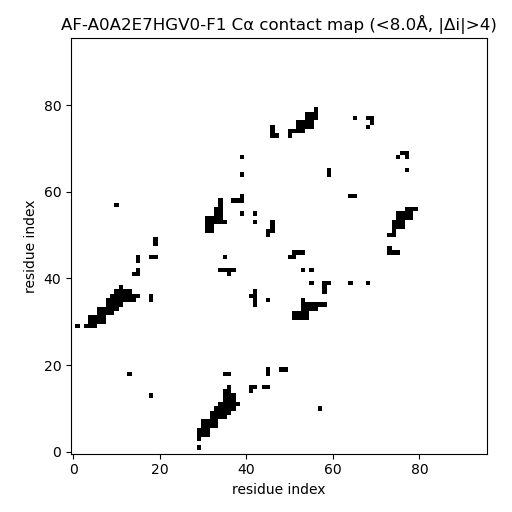 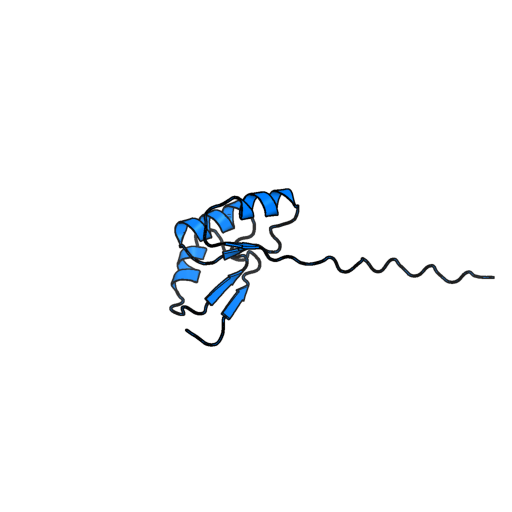92 ARG A O 1
ATOM 703 N N . ALA A 1 93 ? -4.691 -2.607 -43.895 1.00 58.62 93 ALA A N 1
ATOM 704 C CA . ALA A 1 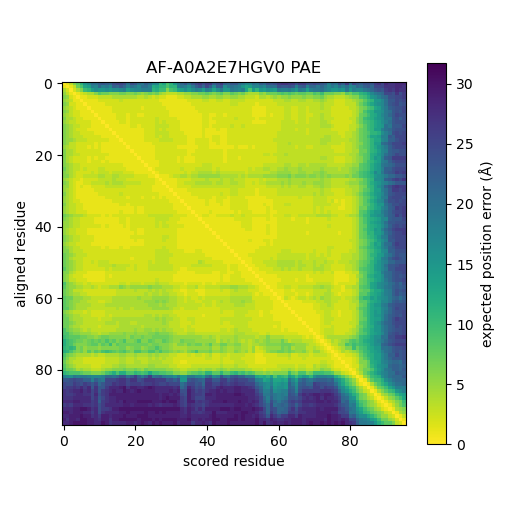93 ? -4.915 -3.398 -45.093 1.00 58.62 93 ALA A CA 1
ATOM 705 C C . ALA A 1 93 ? -4.421 -2.575 -46.289 1.00 58.62 93 ALA A C 1
ATOM 707 O O . ALA A 1 93 ? -4.765 -1.397 -46.414 1.00 58.62 93 ALA A O 1
ATOM 708 N N . GLY A 1 94 ? -3.528 -3.174 -47.075 1.00 52.34 94 GLY A N 1
ATOM 709 C CA . GLY A 1 94 ? -2.865 -2.512 -48.186 1.00 52.34 94 GLY A CA 1
ATOM 710 C C . GLY A 1 94 ? -3.867 -1.847 -49.125 1.00 52.34 94 GLY A C 1
ATOM 711 O O . GLY A 1 94 ? -4.897 -2.428 -49.463 1.00 52.34 94 GLY A O 1
ATOM 712 N N . MET A 1 95 ? -3.537 -0.630 -49.551 1.00 46.69 95 MET A N 1
ATOM 713 C CA . MET A 1 95 ? -4.000 -0.129 -50.838 1.00 46.69 95 MET A CA 1
ATOM 714 C C . MET A 1 95 ? -3.323 -0.984 -51.910 1.00 46.69 95 MET A C 1
ATOM 716 O O . MET A 1 95 ? -2.103 -0.912 -52.071 1.00 46.69 95 MET A O 1
ATOM 720 N N . VAL A 1 96 ? -4.123 -1.819 -52.566 1.00 50.81 96 VAL A N 1
ATOM 721 C CA . VAL A 1 96 ? -3.851 -2.326 -53.914 1.00 50.81 96 VAL A CA 1
ATOM 722 C C . VAL A 1 96 ? -4.381 -1.292 -54.896 1.00 50.81 96 VAL A C 1
ATOM 724 O O . VAL A 1 96 ? -5.491 -0.775 -54.627 1.00 50.81 96 VAL A O 1
#

Sequence (96 aa):
MPHHLLLLDFNGALSVKDAPTVLGSFDDSRIIWEEPCNTVPMNLEVAESTGAPVIFDQCLKSLDLYAQVCSRDINASVCIKPTSPSRSPLPRAGMV

Nearest PDB structures (foldseek):
  4mgg-assembly1_G  TM=9.090E-01  e=3.998E-03  Roseibium aggregatum IAM 12614
  4mgg-assembly1_B  TM=9.072E-01  e=8.919E-03  Roseibium aggregatum IAM 12614
  2rdx-assembly1_G  TM=8.890E-01  e=1.523E-02  Roseovarius nubinhibens ISM
  4mgg-assembly1_C  TM=9.064E-01  e=1.741E-02  Roseibium aggregatum IAM 12614
  3vfc-assembly1_A-2  TM=8.229E-01  e=3.397E-02  Mycolicibacterium smegmatis MC2 155